Protein AF-A0A1W1E3R6-F1 (afdb_monomer_lite)

Structure (mmCIF, N/CA/C/O backbone):
data_AF-A0A1W1E3R6-F1
#
_entry.id   AF-A0A1W1E3R6-F1
#
loop_
_atom_site.group_PDB
_atom_site.id
_atom_site.type_symbol
_atom_site.label_atom_id
_atom_site.label_alt_id
_atom_site.label_comp_id
_atom_site.labe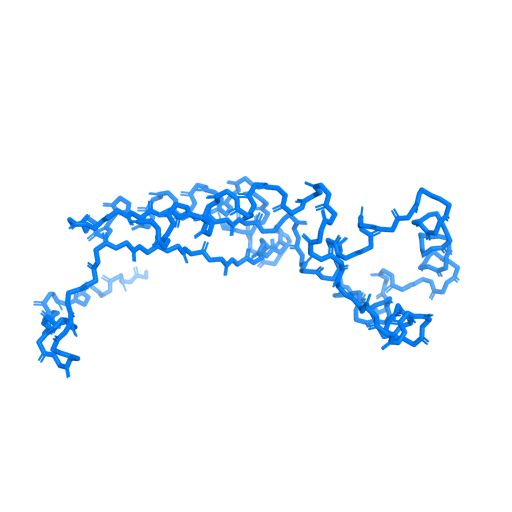l_asym_id
_atom_site.label_entity_id
_atom_site.label_seq_id
_atom_site.pdbx_PDB_ins_code
_atom_site.Cartn_x
_atom_site.Cartn_y
_atom_site.Cartn_z
_atom_site.occupancy
_atom_site.B_iso_or_equiv
_atom_site.auth_seq_id
_atom_site.auth_comp_id
_atom_site.auth_asym_id
_atom_site.auth_atom_id
_atom_site.pdbx_PDB_model_num
ATOM 1 N N . MET A 1 1 ? -17.854 -27.398 -5.914 1.00 36.56 1 MET A N 1
ATOM 2 C CA . MET A 1 1 ? -16.961 -27.100 -4.778 1.00 36.56 1 MET A CA 1
ATOM 3 C C . MET A 1 1 ? -17.864 -26.750 -3.608 1.00 36.56 1 MET A C 1
ATOM 5 O O . MET A 1 1 ? -18.613 -25.791 -3.723 1.00 36.56 1 MET A O 1
ATOM 9 N N . LYS A 1 2 ? -17.948 -27.611 -2.589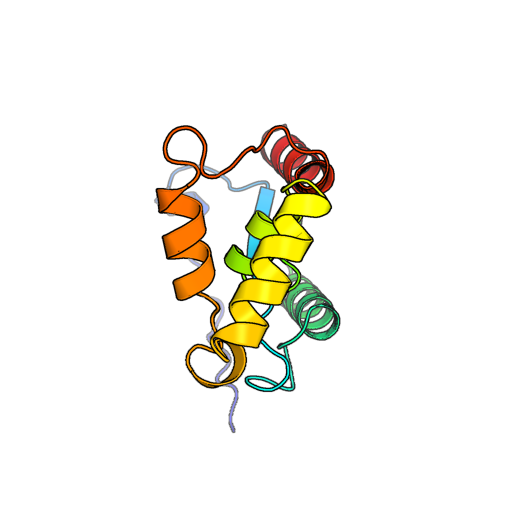 1.00 23.81 2 LYS A N 1
ATOM 10 C CA . LYS A 1 2 ? -18.767 -27.349 -1.400 1.00 23.81 2 LYS A CA 1
ATOM 11 C C . LYS A 1 2 ? -17.9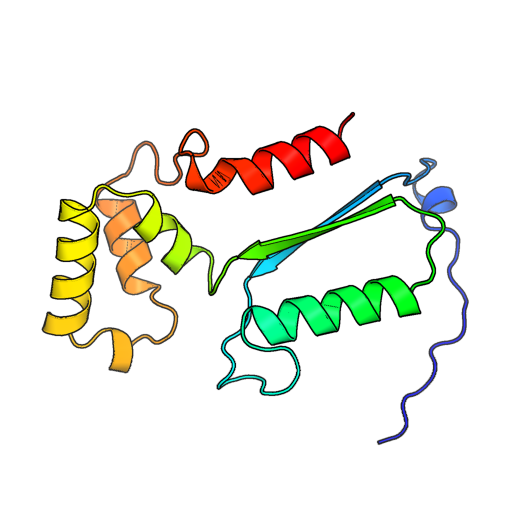67 -26.402 -0.514 1.00 23.81 2 LYS A C 1
ATOM 13 O O . LYS A 1 2 ? -16.871 -26.759 -0.103 1.00 23.81 2 LYS A O 1
ATOM 18 N N . ILE A 1 3 ? -18.490 -25.203 -0.289 1.00 32.00 3 ILE A N 1
ATOM 19 C CA . ILE A 1 3 ? -17.992 -24.326 0.765 1.00 32.00 3 ILE A CA 1
ATOM 20 C C . ILE A 1 3 ? -18.488 -24.968 2.058 1.00 32.00 3 ILE A C 1
ATOM 22 O O . ILE A 1 3 ? -19.679 -24.920 2.362 1.00 32.00 3 ILE A O 1
ATOM 26 N N . GLU A 1 4 ? -17.604 -25.685 2.746 1.00 29.55 4 GLU A N 1
ATOM 27 C CA . GLU A 1 4 ? -17.872 -26.133 4.106 1.00 29.55 4 GLU A CA 1
ATOM 28 C C . GLU A 1 4 ? -17.916 -24.883 4.981 1.00 29.55 4 GLU A C 1
ATOM 30 O O . GLU A 1 4 ? -16.906 -24.225 5.225 1.00 29.55 4 GLU A O 1
ATOM 35 N N . THR A 1 5 ? -19.125 -24.510 5.393 1.00 38.25 5 THR A N 1
ATOM 36 C CA . THR A 1 5 ? -19.356 -23.512 6.429 1.00 38.25 5 THR A CA 1
ATOM 37 C C . THR A 1 5 ? -18.720 -24.027 7.712 1.00 38.25 5 THR A C 1
ATOM 39 O O . THR A 1 5 ? -19.311 -24.855 8.409 1.00 38.25 5 THR A O 1
ATOM 42 N N . TYR A 1 6 ? -17.506 -23.563 8.010 1.00 39.84 6 TYR A N 1
ATOM 43 C CA . TYR A 1 6 ? -16.927 -23.704 9.337 1.00 39.84 6 TYR A CA 1
ATOM 44 C C . TYR A 1 6 ? -17.893 -23.052 10.323 1.00 39.84 6 TYR A C 1
ATOM 46 O O . TYR A 1 6 ? -18.145 -21.848 10.280 1.00 39.84 6 TYR A O 1
ATOM 54 N N . GLY A 1 7 ? -18.511 -23.891 11.153 1.00 36.62 7 GLY A N 1
ATOM 55 C CA . GLY A 1 7 ? -19.448 -23.457 12.173 1.00 36.62 7 GLY A CA 1
ATOM 56 C C . GLY A 1 7 ? -18.814 -22.396 13.066 1.00 36.62 7 GLY A C 1
ATOM 57 O O . GLY A 1 7 ? -17.650 -22.506 13.450 1.00 36.62 7 GLY A O 1
ATOM 58 N N . ARG A 1 8 ? -19.611 -21.378 13.407 1.00 45.41 8 ARG A N 1
ATOM 59 C CA . ARG A 1 8 ? -19.345 -20.428 14.492 1.00 45.41 8 ARG A CA 1
ATOM 60 C C . ARG A 1 8 ? -19.066 -21.199 15.790 1.00 45.41 8 ARG A C 1
ATOM 62 O O . ARG A 1 8 ? -19.970 -21.478 16.568 1.00 45.41 8 ARG A O 1
ATOM 69 N N . GLN A 1 9 ? -17.804 -21.512 16.031 1.00 39.81 9 GLN A N 1
ATOM 70 C CA . GLN A 1 9 ? -17.230 -21.678 17.361 1.00 39.81 9 GLN A CA 1
ATOM 71 C C . GLN A 1 9 ? -16.034 -20.735 17.452 1.00 39.81 9 GLN A C 1
ATOM 73 O O . GLN A 1 9 ? -14.890 -21.140 17.626 1.00 39.81 9 GLN A O 1
ATOM 78 N N . GLY A 1 10 ? -16.308 -19.441 17.280 1.00 42.56 10 GLY A N 1
ATOM 79 C CA . GLY A 1 10 ? -15.394 -18.417 17.750 1.00 42.56 10 GLY A CA 1
ATOM 80 C C . GLY A 1 10 ? -15.455 -18.428 19.268 1.00 42.56 10 GLY A C 1
ATOM 81 O O . GLY A 1 10 ? -16.297 -17.751 19.853 1.00 42.56 10 GLY A O 1
ATOM 82 N N . ASN A 1 11 ? -14.590 -19.213 19.911 1.00 42.47 11 ASN A N 1
ATOM 83 C CA . ASN A 1 11 ? -14.166 -18.852 21.256 1.00 42.47 11 ASN A CA 1
ATOM 84 C C . ASN A 1 11 ? -13.674 -17.407 21.158 1.00 42.47 11 ASN A C 1
ATOM 86 O O . ASN A 1 11 ? -12.868 -17.082 20.286 1.00 42.47 11 ASN A O 1
ATOM 90 N N . ASN A 1 12 ? -14.260 -16.529 21.969 1.00 51.59 12 ASN A N 1
ATOM 91 C CA . ASN A 1 12 ? -13.950 -15.108 21.984 1.00 51.59 12 ASN A CA 1
ATOM 92 C C . ASN A 1 12 ? -12.426 -14.943 22.097 1.00 51.59 12 ASN A C 1
ATOM 94 O O . ASN A 1 12 ? -11.868 -15.168 23.166 1.00 51.59 12 ASN A O 1
ATOM 98 N N . LEU A 1 13 ? -11.750 -14.534 21.019 1.00 52.12 13 LEU A N 1
ATOM 99 C CA . LEU A 1 13 ? -10.313 -14.208 21.015 1.00 52.12 13 LEU A CA 1
ATOM 100 C C . LEU A 1 13 ? -9.949 -13.227 22.147 1.00 52.12 13 LEU A C 1
ATOM 102 O O . LEU A 1 13 ? -8.845 -13.245 22.686 1.00 52.12 13 LEU A O 1
ATOM 106 N N . SER A 1 14 ? -10.917 -12.408 22.559 1.00 50.53 14 SER A N 1
ATOM 107 C CA . SER A 1 14 ? -10.835 -11.502 23.701 1.00 50.53 14 SER A CA 1
ATOM 108 C C . SER A 1 14 ? -10.728 -12.201 25.065 1.00 50.53 14 SER A C 1
ATOM 110 O O . SER A 1 14 ? -10.085 -11.666 25.971 1.00 50.53 14 SER A O 1
ATOM 112 N N . GLN A 1 15 ? -11.308 -13.395 25.227 1.00 49.41 15 GLN A N 1
ATOM 113 C CA . GLN A 1 15 ? -11.257 -14.182 26.465 1.00 49.41 15 GLN A CA 1
ATOM 114 C C . GLN A 1 15 ? -9.905 -14.876 26.669 1.00 49.41 15 GLN A C 1
ATOM 116 O O . GLN A 1 15 ? -9.476 -15.014 27.811 1.00 49.41 15 GLN A O 1
ATOM 121 N N . GLU A 1 16 ? -9.205 -15.258 25.598 1.00 53.09 16 GLU A N 1
ATOM 122 C CA . GLU A 1 16 ? -7.889 -15.912 25.699 1.00 53.09 16 GLU A CA 1
ATOM 123 C C . GLU A 1 16 ? -6.745 -14.920 25.968 1.00 53.09 16 GLU A C 1
ATOM 125 O O . GLU A 1 16 ? -5.756 -15.271 26.610 1.00 53.09 16 GLU A O 1
ATOM 130 N N . VAL A 1 17 ? -6.882 -13.664 25.530 1.00 58.06 17 VAL A N 1
ATOM 131 C CA . VAL A 1 17 ? -5.844 -12.622 25.680 1.00 58.06 17 VAL A CA 1
ATOM 132 C C . VAL A 1 17 ? -6.145 -11.664 26.846 1.00 58.06 17 VAL A C 1
ATOM 134 O O . VAL A 1 17 ? -5.306 -10.840 27.216 1.00 58.06 17 VAL A O 1
ATOM 137 N N . GLY A 1 18 ? -7.340 -11.751 27.446 1.00 56.38 18 GLY A N 1
ATOM 138 C CA . GLY A 1 18 ? -7.791 -10.833 28.500 1.00 56.38 18 GLY A CA 1
ATOM 139 C C . GLY A 1 18 ? -7.889 -9.373 28.036 1.00 56.38 18 GLY A C 1
ATOM 140 O O . GLY A 1 18 ? -7.839 -8.458 28.856 1.00 56.38 18 GLY 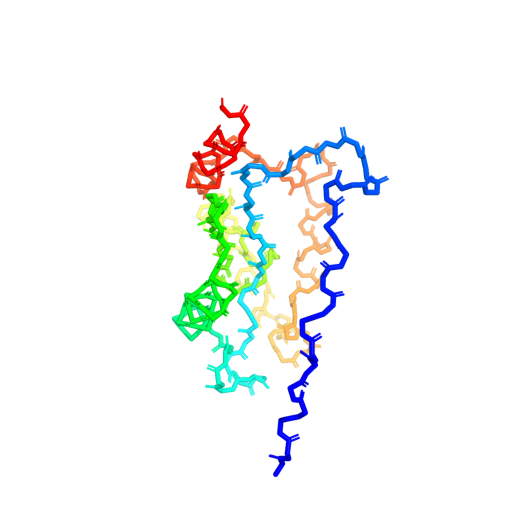A O 1
ATOM 141 N N . LYS A 1 19 ? -7.978 -9.143 26.720 1.00 65.56 19 LYS A N 1
ATOM 142 C CA . LYS A 1 19 ? -8.017 -7.823 26.080 1.00 65.56 19 LYS A CA 1
ATOM 143 C C . LYS A 1 19 ? -9.093 -7.818 25.002 1.00 65.56 19 LYS A C 1
ATOM 145 O O . LYS A 1 19 ? -9.138 -8.732 24.183 1.00 65.56 19 LYS A O 1
ATOM 150 N N . SER A 1 20 ? -9.941 -6.793 24.982 1.00 77.12 20 SER A N 1
ATOM 151 C CA . SER A 1 20 ? -10.884 -6.595 23.881 1.00 77.12 20 SER A CA 1
ATOM 152 C C . SER A 1 20 ? -10.158 -5.996 22.674 1.00 77.12 20 SER A C 1
ATOM 154 O O . SER A 1 20 ? -9.323 -5.100 22.816 1.00 77.12 20 SER A O 1
ATOM 156 N N . VAL A 1 21 ? -10.460 -6.509 21.483 1.00 85.56 21 VAL A N 1
ATOM 157 C CA . VAL A 1 21 ? -9.997 -5.934 20.216 1.00 85.56 21 VAL A CA 1
ATOM 158 C C . VAL A 1 21 ? -11.096 -5.007 19.721 1.00 85.56 21 VAL A C 1
ATOM 160 O O . VAL A 1 21 ? -12.182 -5.475 19.404 1.00 85.56 21 VAL A O 1
ATOM 163 N N . ASN A 1 22 ? -10.819 -3.704 19.686 1.00 89.88 22 ASN A N 1
ATOM 164 C CA . ASN A 1 22 ? -11.816 -2.688 19.326 1.00 89.88 22 ASN A CA 1
ATOM 165 C C . ASN A 1 22 ? -11.616 -2.140 17.903 1.00 89.88 22 ASN A C 1
ATOM 167 O O . ASN A 1 22 ? -12.539 -1.560 17.338 1.00 89.88 22 ASN A O 1
ATOM 171 N N . LYS A 1 23 ? -10.414 -2.317 17.336 1.00 93.25 23 LYS A N 1
ATOM 172 C CA . LYS A 1 23 ? -10.036 -1.861 15.995 1.00 93.25 23 LYS A CA 1
ATOM 173 C C . LYS A 1 23 ? -9.133 -2.880 15.305 1.00 93.25 23 LYS A C 1
ATOM 175 O O . LYS A 1 23 ? -8.276 -3.480 15.960 1.00 93.25 23 LYS A O 1
ATOM 180 N N . VAL A 1 24 ? -9.287 -3.040 13.994 1.00 93.25 24 VAL A N 1
ATOM 181 C CA . VAL A 1 24 ? -8.432 -3.879 13.140 1.00 93.25 24 VAL A CA 1
ATOM 182 C C . VAL A 1 24 ? -8.067 -3.105 11.878 1.00 93.25 24 VAL A C 1
ATOM 184 O O . VAL A 1 24 ? -8.930 -2.522 11.233 1.00 93.25 24 VAL A O 1
ATOM 187 N N . LEU A 1 25 ? -6.790 -3.134 11.496 1.00 96.06 25 LEU A N 1
ATOM 188 C CA . LEU A 1 25 ? -6.315 -2.627 10.209 1.00 96.06 25 LEU A CA 1
ATOM 189 C C . LEU A 1 25 ? -5.652 -3.766 9.435 1.00 96.06 25 LEU A C 1
ATOM 191 O O . LEU A 1 25 ? -4.588 -4.248 9.829 1.00 96.06 25 LEU A O 1
ATOM 195 N N . PHE A 1 26 ? -6.250 -4.172 8.319 1.00 94.38 26 PHE A N 1
ATOM 196 C CA . PHE A 1 26 ? -5.620 -5.109 7.392 1.00 94.38 26 PHE A CA 1
ATOM 197 C C . PHE A 1 26 ? -4.626 -4.375 6.490 1.00 94.38 26 PHE A C 1
ATOM 199 O O . PHE A 1 26 ? -4.979 -3.393 5.841 1.00 94.38 26 PHE A O 1
ATOM 206 N N . VAL A 1 27 ? -3.384 -4.855 6.418 1.00 93.00 27 VAL A N 1
ATOM 207 C CA . VAL A 1 27 ? -2.351 -4.292 5.536 1.00 93.00 27 VAL A CA 1
ATOM 208 C C . VAL A 1 27 ? -1.757 -5.410 4.697 1.00 93.00 27 VAL A C 1
ATOM 210 O O . VAL A 1 27 ? -1.180 -6.347 5.245 1.00 93.00 27 VAL A O 1
ATOM 213 N N . PHE A 1 28 ? -1.903 -5.315 3.379 1.00 90.19 28 PHE A N 1
ATOM 214 C CA . PHE A 1 28 ? -1.426 -6.334 2.444 1.00 90.19 28 PHE A CA 1
ATOM 215 C C . PHE A 1 28 ? -1.119 -5.730 1.069 1.00 90.19 28 PHE A C 1
ATOM 217 O O . PHE A 1 28 ? -1.516 -4.604 0.763 1.00 90.19 28 PHE A O 1
ATOM 224 N N . ASP A 1 29 ? -0.359 -6.444 0.249 1.00 87.75 29 ASP A N 1
ATOM 225 C CA . ASP A 1 29 ? -0.140 -6.118 -1.155 1.00 87.75 29 ASP A CA 1
ATOM 226 C C . ASP A 1 29 ? -1.215 -6.727 -2.055 1.00 87.75 29 ASP A C 1
ATOM 228 O O . ASP A 1 29 ? -1.742 -7.804 -1.788 1.00 87.75 29 ASP A O 1
ATOM 232 N N . ALA A 1 30 ? -1.562 -6.023 -3.134 1.00 85.25 30 ALA A N 1
ATOM 233 C CA . ALA A 1 30 ? -2.414 -6.600 -4.162 1.00 85.25 30 ALA A CA 1
ATOM 234 C C . ALA A 1 30 ? -1.613 -7.642 -4.952 1.00 85.25 30 ALA A C 1
ATOM 236 O O . ALA A 1 30 ? -0.627 -7.296 -5.614 1.00 85.25 30 ALA A O 1
ATOM 237 N N . ASP A 1 31 ? -2.077 -8.893 -4.933 1.00 75.75 31 ASP A N 1
ATOM 238 C CA . ASP A 1 31 ? -1.589 -9.931 -5.840 1.00 75.75 31 ASP A CA 1
ATOM 239 C C . ASP A 1 31 ? -1.731 -9.480 -7.299 1.00 75.75 31 ASP A C 1
ATOM 241 O O . ASP A 1 31 ? -2.529 -8.602 -7.637 1.00 75.75 31 ASP A O 1
ATOM 245 N N . PHE A 1 32 ? -0.969 -10.073 -8.216 1.00 70.00 32 PHE A N 1
ATOM 246 C CA . PHE A 1 32 ? -1.118 -9.734 -9.627 1.00 70.00 32 PHE A CA 1
ATOM 247 C C . PHE A 1 32 ? -2.412 -10.334 -10.186 1.00 70.00 32 PHE A C 1
ATOM 249 O O . PHE A 1 32 ? -2.686 -11.517 -10.017 1.00 70.00 32 PHE A O 1
ATOM 256 N N . PHE A 1 33 ? -3.166 -9.550 -10.963 1.00 70.25 33 PHE A N 1
ATOM 257 C CA . PHE A 1 33 ? -4.378 -10.017 -11.660 1.00 70.25 33 PHE A CA 1
ATOM 258 C C . PHE A 1 33 ? -4.153 -11.282 -12.511 1.00 70.25 33 PHE A C 1
ATOM 260 O O . PHE A 1 33 ? -5.055 -12.089 -12.721 1.00 70.25 33 PHE A O 1
ATOM 267 N N . ILE A 1 34 ? -2.942 -11.443 -13.051 1.00 68.94 34 ILE A N 1
ATOM 268 C CA . ILE A 1 34 ? -2.572 -12.611 -13.860 1.00 68.94 34 ILE A CA 1
ATOM 269 C C . ILE A 1 34 ? -2.539 -13.887 -13.007 1.00 68.94 34 ILE A C 1
ATOM 271 O O . ILE A 1 34 ? -2.819 -14.963 -13.536 1.00 68.94 34 ILE A O 1
ATOM 275 N N . ASP A 1 35 ? -2.216 -13.755 -11.721 1.00 71.31 35 ASP A N 1
ATOM 276 C CA . ASP A 1 35 ? -2.059 -14.867 -10.790 1.00 71.31 35 ASP A CA 1
ATOM 277 C C . ASP A 1 35 ? -3.406 -15.238 -10.140 1.00 71.31 35 ASP A C 1
ATOM 279 O O . ASP A 1 35 ? -3.717 -16.423 -10.030 1.00 71.31 35 ASP A O 1
ATOM 283 N N . ASP A 1 36 ? -4.256 -14.250 -9.827 1.00 73.75 36 ASP A N 1
ATOM 284 C CA . ASP A 1 36 ? -5.661 -14.455 -9.452 1.00 73.75 36 ASP A CA 1
ATOM 285 C C . ASP A 1 36 ? -6.579 -13.425 -10.126 1.00 73.75 36 ASP A C 1
ATOM 287 O O . ASP A 1 36 ? -6.535 -12.228 -9.850 1.00 73.75 36 ASP A O 1
ATOM 291 N N . LYS A 1 37 ? -7.477 -13.907 -10.987 1.00 79.81 37 LYS A N 1
ATOM 292 C CA . LYS A 1 37 ? -8.447 -13.051 -11.685 1.00 79.81 37 LYS A CA 1
ATOM 293 C C . LYS A 1 37 ? -9.590 -12.579 -10.788 1.00 79.81 37 LYS A C 1
ATOM 295 O O . LYS A 1 37 ? -10.326 -11.683 -11.194 1.00 79.81 37 LYS A O 1
ATOM 300 N N . THR A 1 38 ? -9.767 -13.209 -9.629 1.00 81.31 38 THR A N 1
ATOM 301 C CA . THR A 1 38 ? -10.893 -12.984 -8.719 1.00 81.31 38 THR A CA 1
ATOM 302 C C . THR A 1 38 ? -10.584 -11.867 -7.735 1.00 81.31 38 THR A C 1
ATOM 304 O O . THR A 1 38 ? -11.354 -10.917 -7.659 1.00 81.31 38 THR A O 1
ATOM 307 N N . CYS A 1 39 ? -9.457 -11.954 -7.023 1.00 84.38 39 CYS A N 1
ATOM 308 C CA . CYS A 1 39 ? -9.047 -10.972 -6.018 1.00 84.38 39 CYS A CA 1
ATOM 309 C C . CYS A 1 39 ? -7.685 -10.320 -6.305 1.00 84.38 39 CYS A C 1
ATOM 311 O O . CYS A 1 39 ? -7.294 -9.402 -5.584 1.00 84.38 39 CYS A O 1
ATOM 313 N N . GLY A 1 40 ? -6.974 -10.733 -7.358 1.00 82.19 40 GLY A N 1
ATOM 314 C CA . GLY A 1 40 ? -5.712 -10.119 -7.769 1.00 82.19 40 GLY A CA 1
ATOM 315 C C . GLY A 1 40 ? -5.916 -8.826 -8.562 1.00 82.19 40 GLY A C 1
ATOM 316 O O . GLY A 1 40 ? -6.836 -8.693 -9.370 1.00 82.19 40 GLY A O 1
ATOM 317 N N . GLY A 1 41 ? -5.009 -7.876 -8.367 1.00 85.69 41 GLY A N 1
ATOM 318 C CA . GLY A 1 41 ? -5.071 -6.506 -8.859 1.00 85.69 41 GLY A CA 1
ATOM 319 C C . GLY A 1 41 ? -5.788 -5.587 -7.872 1.00 85.69 41 GLY A C 1
ATOM 320 O O . GLY A 1 41 ? -6.718 -6.001 -7.191 1.00 85.69 41 GLY A O 1
ATOM 321 N N . LEU A 1 42 ? -5.373 -4.317 -7.821 1.00 88.19 42 LEU A N 1
ATOM 322 C CA . LEU A 1 42 ? -5.813 -3.360 -6.800 1.00 88.19 42 LEU A CA 1
ATOM 323 C C . LEU A 1 42 ? -7.340 -3.278 -6.643 1.00 88.19 42 LEU A C 1
ATOM 325 O O . LEU A 1 42 ? -7.841 -3.332 -5.524 1.00 88.19 42 LEU A O 1
ATOM 329 N N . GLU A 1 43 ? -8.080 -3.147 -7.745 1.00 90.38 43 GLU A N 1
ATOM 330 C CA . GLU A 1 43 ? -9.540 -2.990 -7.689 1.00 90.38 43 GLU A CA 1
ATOM 331 C C . GLU A 1 43 ? -10.245 -4.272 -7.225 1.00 90.38 43 GLU A C 1
ATOM 333 O O . GLU A 1 43 ? -11.088 -4.220 -6.332 1.00 90.38 43 GLU A O 1
ATOM 338 N N . ASN A 1 44 ? -9.828 -5.435 -7.726 1.00 90.44 44 ASN A N 1
ATOM 339 C CA . ASN A 1 44 ? -10.361 -6.722 -7.276 1.00 90.44 44 ASN A CA 1
ATOM 340 C C . ASN A 1 44 ? -10.046 -6.981 -5.797 1.00 90.44 44 ASN A C 1
ATOM 342 O O . ASN A 1 44 ? -10.904 -7.445 -5.049 1.00 90.44 44 ASN A O 1
ATOM 346 N N . SER A 1 45 ? -8.835 -6.637 -5.348 1.00 91.69 45 SER A N 1
ATOM 347 C CA . SER A 1 45 ? -8.442 -6.766 -3.945 1.00 91.69 45 SER A CA 1
ATOM 348 C C . SER A 1 45 ? -9.310 -5.892 -3.035 1.00 91.69 45 SER A C 1
ATOM 350 O O . SER A 1 45 ? -9.722 -6.359 -1.973 1.00 91.69 45 SER A O 1
ATOM 352 N N . LYS A 1 46 ? -9.649 -4.661 -3.457 1.00 93.00 46 LYS A N 1
ATOM 353 C CA . LYS A 1 46 ? -10.581 -3.777 -2.728 1.00 93.00 46 LYS A CA 1
ATOM 354 C C . LYS A 1 46 ? -11.976 -4.387 -2.619 1.00 93.00 46 LYS A C 1
ATOM 356 O O . LYS A 1 46 ? -12.566 -4.366 -1.541 1.00 93.00 46 LYS A O 1
ATOM 361 N N . GLU A 1 47 ? -12.504 -4.940 -3.710 1.00 93.50 47 GLU A N 1
ATOM 362 C CA . GLU A 1 47 ? -13.816 -5.591 -3.685 1.00 93.50 47 GLU A CA 1
ATOM 363 C C . GLU A 1 47 ? -13.826 -6.818 -2.769 1.00 93.50 47 GLU A C 1
ATOM 365 O O . GLU A 1 47 ? -14.752 -6.986 -1.974 1.00 93.50 47 GLU A O 1
ATOM 370 N N . CYS A 1 48 ? -12.796 -7.662 -2.847 1.00 93.25 48 CYS A N 1
ATOM 371 C CA . CYS A 1 48 ? -12.712 -8.873 -2.038 1.00 93.25 48 CYS A CA 1
ATOM 372 C C . CYS A 1 48 ? -12.579 -8.569 -0.544 1.00 93.25 48 CYS A C 1
ATOM 374 O O . CYS A 1 48 ? -13.286 -9.190 0.248 1.00 93.25 48 CYS A O 1
ATOM 376 N N . ILE A 1 49 ? -11.739 -7.606 -0.141 1.00 93.69 49 ILE A N 1
ATOM 377 C CA . ILE A 1 49 ? -11.631 -7.245 1.280 1.00 93.69 49 ILE A CA 1
ATOM 378 C C . ILE A 1 49 ? -12.916 -6.589 1.791 1.00 93.69 49 ILE A C 1
ATOM 380 O O . ILE A 1 49 ? -13.344 -6.894 2.897 1.00 93.69 49 ILE A O 1
ATOM 384 N N . ALA A 1 50 ? -13.588 -5.761 0.983 1.00 92.81 50 ALA A N 1
ATOM 385 C CA . ALA A 1 50 ? -14.865 -5.164 1.371 1.00 92.81 50 ALA A CA 1
ATOM 386 C C . ALA A 1 50 ? -15.956 -6.228 1.586 1.00 92.81 50 ALA A C 1
ATOM 388 O O . ALA A 1 50 ? -16.697 -6.165 2.571 1.00 92.81 50 ALA A O 1
ATOM 389 N N . ARG A 1 51 ? -16.026 -7.237 0.703 1.00 93.56 51 ARG A N 1
ATOM 390 C CA . ARG A 1 51 ? -16.917 -8.396 0.879 1.00 93.56 51 ARG A CA 1
ATOM 391 C C . ARG A 1 51 ? -16.544 -9.201 2.118 1.00 93.56 51 ARG A C 1
ATOM 393 O O . ARG A 1 51 ? -17.420 -9.455 2.928 1.00 93.56 51 ARG A O 1
ATOM 400 N N . LEU A 1 52 ? -15.260 -9.509 2.318 1.00 91.81 52 LEU A N 1
ATOM 401 C CA . LEU A 1 52 ? -14.796 -10.237 3.501 1.00 91.81 52 LEU A CA 1
ATOM 402 C C . LEU A 1 52 ? -15.175 -9.512 4.799 1.00 91.81 52 LEU A C 1
ATOM 404 O O . LEU A 1 52 ? -15.684 -10.145 5.712 1.00 91.81 52 LEU A O 1
ATOM 408 N N . ILE A 1 53 ? -14.968 -8.195 4.879 1.00 92.12 53 ILE A N 1
ATOM 409 C CA . ILE A 1 53 ? -15.344 -7.394 6.055 1.00 92.12 53 ILE A CA 1
ATOM 410 C C . ILE A 1 53 ? -16.856 -7.464 6.299 1.00 92.12 53 ILE A C 1
ATOM 412 O O . ILE A 1 53 ? -17.284 -7.639 7.437 1.00 92.12 53 ILE A O 1
ATOM 416 N N . THR A 1 54 ? -17.655 -7.379 5.232 1.00 92.44 54 THR A N 1
ATOM 417 C CA . THR A 1 54 ? -19.118 -7.503 5.316 1.00 92.44 54 THR A CA 1
ATOM 418 C C . THR A 1 54 ? -19.536 -8.896 5.795 1.00 92.44 54 THR A C 1
ATOM 420 O O . THR A 1 54 ? -20.389 -9.009 6.667 1.00 92.44 54 THR A O 1
ATOM 423 N N . ASP A 1 55 ? -18.915 -9.951 5.265 1.00 91.06 55 ASP A N 1
ATOM 424 C CA . ASP A 1 55 ? -19.228 -11.344 5.600 1.00 91.06 55 ASP A CA 1
ATOM 425 C C . ASP A 1 55 ? -18.783 -11.724 7.022 1.00 91.06 55 ASP A C 1
ATOM 427 O O . ASP A 1 55 ? -19.392 -12.587 7.658 1.00 91.06 55 ASP A O 1
ATOM 431 N N . LEU A 1 56 ? -17.714 -11.096 7.527 1.00 88.25 56 LEU A N 1
ATOM 432 C CA . LEU A 1 56 ? -17.247 -11.275 8.901 1.00 88.25 56 LEU A CA 1
ATOM 433 C C . LEU A 1 56 ? -18.234 -10.700 9.922 1.00 88.25 56 LEU A C 1
ATOM 435 O O . LEU A 1 56 ? -18.340 -11.265 11.013 1.00 88.25 56 LEU A O 1
ATOM 439 N N . ASP A 1 57 ? -18.946 -9.622 9.563 1.00 88.12 57 ASP A N 1
ATOM 440 C CA . ASP A 1 57 ? -19.991 -8.990 10.383 1.00 88.12 57 ASP A CA 1
ATOM 441 C C . ASP A 1 57 ? -19.517 -8.742 11.829 1.00 88.12 57 ASP A C 1
ATOM 443 O O . ASP A 1 57 ? -20.160 -9.107 12.816 1.00 88.12 57 ASP A O 1
ATOM 447 N N . TRP A 1 58 ? -18.299 -8.210 11.960 1.00 87.19 58 TRP A N 1
ATOM 448 C CA . TRP A 1 58 ? -17.701 -7.911 13.257 1.00 87.19 58 TRP A CA 1
ATOM 449 C C . TRP A 1 58 ? -18.211 -6.578 13.796 1.00 87.19 58 TRP A C 1
ATOM 451 O O . TRP A 1 58 ? -18.154 -5.561 13.112 1.00 87.19 58 TRP A O 1
ATOM 461 N N . ASP A 1 59 ? -18.591 -6.566 15.074 1.00 88.00 59 ASP A N 1
ATOM 462 C CA . ASP A 1 59 ? -18.827 -5.342 15.853 1.00 88.00 59 ASP A CA 1
ATOM 463 C C . ASP A 1 59 ? -17.488 -4.744 16.331 1.00 88.00 59 ASP A C 1
ATOM 465 O O . ASP A 1 59 ? -17.213 -4.584 17.520 1.00 88.00 59 ASP A O 1
ATOM 469 N N . ILE A 1 60 ? -16.579 -4.544 15.377 1.00 90.25 60 ILE A N 1
ATOM 470 C CA . ILE A 1 60 ? -15.224 -4.019 15.550 1.00 90.25 60 ILE A CA 1
ATOM 471 C C . ILE A 1 60 ? -15.015 -3.009 14.423 1.00 90.25 60 ILE A C 1
ATOM 473 O O . ILE A 1 60 ? -15.441 -3.241 13.294 1.00 90.25 60 ILE A O 1
ATOM 477 N N . ASP A 1 61 ? -14.345 -1.895 14.699 1.00 92.06 61 ASP A N 1
ATOM 478 C CA . ASP A 1 61 ? -13.979 -0.937 13.655 1.00 92.06 61 ASP A CA 1
ATOM 479 C C . ASP A 1 61 ? -12.864 -1.532 12.775 1.00 92.06 61 ASP A C 1
ATOM 481 O O . ASP A 1 61 ? -11.729 -1.727 13.225 1.00 92.06 61 ASP A O 1
ATOM 485 N N . VAL A 1 62 ? -13.209 -1.894 11.538 1.00 94.00 62 VAL A N 1
ATOM 486 C CA . VAL A 1 62 ? -12.302 -2.545 10.588 1.00 94.00 62 VAL A CA 1
ATOM 487 C C . VAL A 1 62 ? -11.959 -1.598 9.447 1.00 94.00 62 VAL A C 1
ATOM 489 O O . VAL A 1 62 ? -12.831 -1.133 8.717 1.00 94.00 62 VAL A O 1
ATOM 492 N N . ASP A 1 63 ? -10.663 -1.402 9.228 1.00 95.50 63 ASP A N 1
ATOM 493 C CA . ASP A 1 63 ? -10.120 -0.672 8.089 1.00 95.50 63 ASP A CA 1
ATOM 494 C C . ASP A 1 63 ? -9.097 -1.532 7.326 1.00 95.50 63 ASP A C 1
ATOM 496 O O . ASP A 1 63 ? -8.645 -2.586 7.787 1.00 95.50 63 ASP A O 1
ATOM 500 N N . TYR A 1 64 ? -8.709 -1.093 6.132 1.00 95.31 64 TYR A N 1
ATOM 501 C CA . TYR A 1 64 ? -7.689 -1.748 5.326 1.00 95.31 64 TYR A CA 1
ATOM 502 C C . TYR A 1 64 ? -6.820 -0.761 4.536 1.00 95.31 64 TYR A C 1
ATOM 504 O O . TYR A 1 64 ? -7.221 0.358 4.197 1.00 95.31 64 TYR A O 1
ATOM 512 N N . TYR A 1 65 ? -5.609 -1.203 4.202 1.00 94.31 65 TYR A N 1
ATOM 513 C CA . TYR A 1 65 ? -4.697 -0.553 3.270 1.00 94.31 65 TYR A CA 1
ATOM 514 C C . TYR A 1 65 ? -4.097 -1.593 2.326 1.00 94.31 65 TYR A C 1
ATOM 516 O O . TYR A 1 65 ? -3.556 -2.605 2.770 1.00 94.31 65 TYR A O 1
ATOM 524 N N . ILE A 1 66 ? -4.173 -1.315 1.025 1.00 92.38 66 ILE A N 1
ATOM 525 C CA . ILE A 1 66 ? -3.667 -2.203 -0.021 1.00 92.38 66 ILE A CA 1
ATOM 526 C C . ILE A 1 66 ? -2.533 -1.491 -0.746 1.00 92.38 66 ILE A C 1
ATOM 528 O O . ILE A 1 66 ? -2.730 -0.390 -1.271 1.00 92.38 66 ILE A O 1
ATOM 532 N N . PHE A 1 67 ? -1.359 -2.116 -0.805 1.00 88.19 67 PHE A N 1
ATOM 533 C CA . PHE A 1 67 ? -0.306 -1.659 -1.705 1.00 88.19 67 PHE A CA 1
ATOM 534 C C . PHE A 1 67 ? -0.690 -2.002 -3.151 1.00 88.19 67 PHE A C 1
ATOM 536 O O . PHE A 1 67 ? -1.049 -3.134 -3.471 1.00 88.19 67 PHE A O 1
ATOM 543 N N . ASP A 1 68 ? -0.638 -1.007 -4.037 1.00 82.50 68 ASP A N 1
ATOM 544 C CA . ASP A 1 68 ? -0.803 -1.214 -5.477 1.00 82.50 68 ASP A CA 1
ATOM 545 C C . ASP A 1 68 ? 0.423 -1.960 -6.025 1.00 82.50 68 ASP A C 1
ATOM 547 O O . ASP A 1 68 ? 1.455 -1.331 -6.301 1.00 82.50 68 ASP A O 1
ATOM 551 N N . LYS A 1 69 ? 0.262 -3.285 -6.177 1.00 79.88 69 LYS A N 1
ATOM 552 C CA . LYS A 1 69 ? 1.306 -4.308 -6.380 1.00 79.88 69 LYS A CA 1
ATOM 553 C C . LYS A 1 69 ? 2.092 -4.594 -5.097 1.00 79.88 69 LYS A C 1
ATOM 555 O O . LYS A 1 69 ? 1.672 -4.237 -4.001 1.00 79.88 69 LYS A O 1
ATOM 560 N N . ASN A 1 70 ? 3.238 -5.255 -5.236 1.00 79.00 70 ASN A N 1
ATOM 561 C CA . ASN A 1 70 ? 4.072 -5.619 -4.102 1.00 79.00 70 ASN A CA 1
ATOM 562 C C . ASN A 1 70 ? 4.728 -4.396 -3.435 1.00 79.00 70 ASN A C 1
ATOM 564 O O . ASN A 1 70 ? 4.885 -3.320 -4.022 1.00 79.00 70 ASN A O 1
ATOM 568 N N . LEU A 1 71 ? 5.157 -4.583 -2.186 1.00 78.69 71 LEU A N 1
ATOM 569 C CA . LEU A 1 71 ? 5.866 -3.553 -1.422 1.00 78.69 71 LEU A CA 1
ATOM 570 C C . LEU A 1 71 ? 7.128 -3.059 -2.151 1.00 78.69 71 LEU A C 1
ATOM 572 O O . LEU A 1 71 ? 7.467 -1.882 -2.076 1.00 78.69 71 LEU A O 1
ATOM 576 N N . ASP A 1 72 ? 7.793 -3.944 -2.893 1.00 78.00 72 ASP A N 1
ATOM 577 C CA . ASP A 1 72 ? 9.001 -3.641 -3.660 1.00 78.00 72 ASP A CA 1
ATOM 578 C C . ASP A 1 72 ? 8.770 -2.545 -4.720 1.00 78.00 72 ASP A C 1
ATOM 580 O O . ASP A 1 72 ? 9.550 -1.594 -4.818 1.00 78.00 72 ASP A O 1
ATOM 584 N N . ASP A 1 73 ? 7.662 -2.618 -5.464 1.00 79.50 73 ASP A N 1
ATOM 585 C CA . ASP A 1 73 ? 7.239 -1.586 -6.416 1.00 79.50 73 ASP A CA 1
ATOM 586 C C . ASP A 1 73 ? 6.955 -0.251 -5.715 1.00 79.50 73 ASP A C 1
ATOM 588 O O . ASP A 1 73 ? 7.258 0.821 -6.250 1.00 79.50 73 ASP A O 1
ATOM 592 N N . PHE A 1 74 ? 6.381 -0.301 -4.514 1.00 84.00 74 PHE A N 1
ATOM 593 C CA . PHE A 1 74 ? 6.066 0.895 -3.744 1.00 84.00 74 PHE A CA 1
ATOM 594 C C . PHE A 1 74 ? 7.324 1.633 -3.270 1.00 84.00 74 PHE A C 1
ATOM 596 O O . PHE A 1 74 ? 7.375 2.858 -3.368 1.00 84.00 74 PHE A O 1
ATOM 603 N N . ILE A 1 75 ? 8.360 0.913 -2.827 1.00 82.00 75 ILE A N 1
ATOM 604 C CA . ILE A 1 75 ? 9.639 1.514 -2.398 1.00 82.00 75 ILE A CA 1
ATOM 605 C C . ILE A 1 75 ? 10.274 2.309 -3.539 1.00 82.00 75 ILE A C 1
ATOM 607 O O . ILE A 1 75 ? 10.746 3.424 -3.344 1.00 82.00 75 ILE A O 1
ATOM 611 N N . ILE A 1 76 ? 10.259 1.776 -4.763 1.00 82.44 76 ILE A N 1
ATOM 612 C CA . ILE A 1 76 ? 10.822 2.498 -5.911 1.00 82.44 76 ILE A CA 1
ATOM 613 C C . ILE A 1 76 ? 10.048 3.806 -6.147 1.00 82.44 76 ILE A C 1
ATOM 615 O O . ILE A 1 76 ? 10.657 4.823 -6.472 1.00 82.44 76 ILE A O 1
ATOM 619 N N . LYS A 1 77 ? 8.726 3.830 -5.914 1.00 84.62 77 LYS A N 1
ATOM 620 C CA . LYS A 1 77 ? 7.899 5.048 -6.035 1.00 84.62 77 LYS A CA 1
ATOM 621 C C . LYS A 1 77 ? 8.244 6.134 -5.000 1.00 84.62 77 LYS A C 1
ATOM 623 O O . LYS A 1 77 ? 7.804 7.267 -5.192 1.00 84.62 77 LYS A O 1
ATOM 628 N N . THR A 1 78 ? 8.987 5.834 -3.928 1.00 84.75 78 THR A N 1
ATOM 629 C CA . THR A 1 78 ? 9.428 6.839 -2.935 1.00 84.75 78 THR A CA 1
ATOM 630 C C . THR A 1 78 ? 10.771 7.484 -3.278 1.00 84.75 78 THR A C 1
ATOM 632 O O . THR A 1 78 ? 11.227 8.364 -2.555 1.00 84.75 78 THR A O 1
ATOM 635 N N . LEU A 1 79 ? 11.427 7.050 -4.356 1.00 84.69 79 LEU A N 1
ATOM 636 C CA . LEU A 1 79 ? 12.644 7.677 -4.870 1.00 84.69 79 LEU A CA 1
ATOM 637 C C . LEU A 1 79 ? 12.336 8.942 -5.677 1.00 84.69 79 LEU A C 1
ATOM 639 O O . LEU A 1 79 ? 11.202 9.164 -6.110 1.00 84.69 79 LEU A O 1
ATOM 643 N N . SER A 1 80 ? 13.359 9.745 -5.972 1.00 86.75 80 SER A N 1
ATOM 644 C CA . SER A 1 80 ? 13.218 10.849 -6.925 1.00 86.75 80 SER A CA 1
ATOM 645 C C . SER A 1 80 ? 12.857 10.340 -8.331 1.00 86.75 80 SER A C 1
ATOM 647 O O . SER A 1 80 ? 13.117 9.193 -8.698 1.00 86.75 80 SER A O 1
ATOM 649 N N . LYS A 1 81 ? 12.279 11.207 -9.174 1.00 88.69 81 LYS A N 1
ATOM 650 C CA . LYS A 1 81 ? 11.917 10.846 -10.562 1.00 88.69 81 LYS A CA 1
ATOM 651 C C . LYS A 1 81 ? 13.120 10.384 -11.395 1.00 88.69 81 LYS A C 1
ATOM 653 O O . LYS A 1 81 ? 12.961 9.552 -12.286 1.00 88.69 81 LYS A O 1
ATOM 658 N N . GLU A 1 82 ? 14.300 10.937 -11.129 1.00 89.50 82 GLU A N 1
ATOM 659 C CA . GLU A 1 82 ? 15.539 10.553 -11.808 1.00 89.50 82 GLU A CA 1
ATOM 660 C C . GLU A 1 82 ? 15.937 9.120 -11.443 1.00 89.50 82 GLU A C 1
ATOM 662 O O . GLU A 1 82 ? 16.117 8.280 -12.323 1.00 89.50 82 GLU A O 1
ATOM 667 N N . GLU A 1 83 ? 15.966 8.807 -10.151 1.00 87.75 83 GLU A N 1
ATOM 668 C CA . GLU A 1 83 ? 16.284 7.471 -9.649 1.00 87.75 83 GLU A CA 1
ATOM 669 C C . GLU A 1 83 ? 15.249 6.433 -10.107 1.00 87.75 83 GLU A C 1
ATOM 671 O O . GLU A 1 83 ? 15.620 5.350 -10.562 1.00 87.75 83 GLU A O 1
ATOM 676 N N . GLN A 1 84 ? 13.956 6.778 -10.089 1.00 87.81 84 GLN A N 1
ATOM 677 C CA . GLN A 1 84 ? 12.892 5.934 -10.647 1.00 87.81 84 GLN A CA 1
ATOM 678 C C . GLN A 1 84 ? 13.154 5.586 -12.120 1.00 87.81 84 GLN A C 1
ATOM 680 O O . GLN A 1 84 ? 13.015 4.430 -12.531 1.00 87.81 84 GLN A O 1
ATOM 685 N N . ASN A 1 85 ? 13.575 6.568 -12.923 1.00 89.88 85 ASN A N 1
ATOM 686 C CA . ASN A 1 85 ? 13.940 6.337 -14.319 1.00 89.88 85 ASN A CA 1
ATOM 687 C C . ASN A 1 85 ? 15.193 5.464 -14.455 1.00 89.88 85 ASN A C 1
ATOM 689 O O . ASN A 1 85 ? 15.233 4.608 -15.342 1.00 89.88 85 ASN A O 1
ATOM 693 N N . CYS A 1 86 ? 16.187 5.623 -13.579 1.00 89.00 86 CYS A N 1
ATOM 694 C CA . CYS A 1 86 ? 17.363 4.754 -13.540 1.00 89.00 86 CYS A CA 1
ATOM 695 C C . CYS A 1 86 ? 16.975 3.293 -13.286 1.00 89.00 86 CYS A C 1
ATOM 697 O O . CYS A 1 86 ? 17.381 2.422 -14.056 1.00 89.00 86 CYS A O 1
ATOM 699 N N . PHE A 1 87 ? 16.130 3.022 -12.284 1.00 86.81 87 PHE A N 1
ATOM 700 C CA . PHE A 1 87 ? 15.624 1.671 -12.014 1.00 86.81 87 PHE A CA 1
ATOM 701 C C . PHE A 1 87 ? 14.842 1.105 -13.200 1.00 86.81 87 PHE A C 1
ATOM 703 O O . PHE A 1 87 ? 15.106 -0.018 -13.627 1.00 86.81 87 PHE A O 1
ATOM 710 N N . LYS A 1 88 ? 13.947 1.895 -13.804 1.00 87.12 88 LYS A N 1
ATOM 711 C CA . LYS A 1 88 ? 13.176 1.474 -14.983 1.00 87.12 88 LYS A CA 1
ATOM 712 C C . LYS A 1 88 ? 14.074 1.121 -16.174 1.00 87.12 88 LYS A C 1
ATOM 714 O O . LYS A 1 88 ? 13.871 0.104 -16.838 1.00 87.12 88 LYS A O 1
ATOM 719 N N . ASN A 1 89 ? 15.080 1.948 -16.452 1.00 89.50 89 ASN A N 1
ATOM 720 C CA . ASN A 1 89 ? 16.031 1.700 -17.535 1.00 89.50 89 ASN A CA 1
ATOM 721 C C . ASN A 1 89 ? 16.899 0.474 -17.244 1.00 89.50 89 ASN A C 1
ATOM 723 O O . ASN A 1 89 ? 17.123 -0.342 -18.134 1.00 89.50 89 ASN A O 1
ATOM 727 N N . PHE A 1 90 ? 17.338 0.307 -15.999 1.00 86.88 90 PHE A N 1
ATOM 728 C CA . PHE A 1 90 ? 18.093 -0.857 -15.557 1.00 86.88 90 PHE A CA 1
ATOM 729 C C . PHE A 1 90 ? 17.292 -2.162 -15.710 1.00 86.88 90 PHE A C 1
ATOM 731 O O . PHE A 1 90 ? 17.785 -3.119 -16.317 1.00 86.88 90 PHE A O 1
ATOM 738 N N . GLU A 1 91 ? 16.040 -2.183 -15.236 1.00 85.12 91 GLU A N 1
ATOM 739 C CA . GLU A 1 91 ? 15.121 -3.319 -15.384 1.0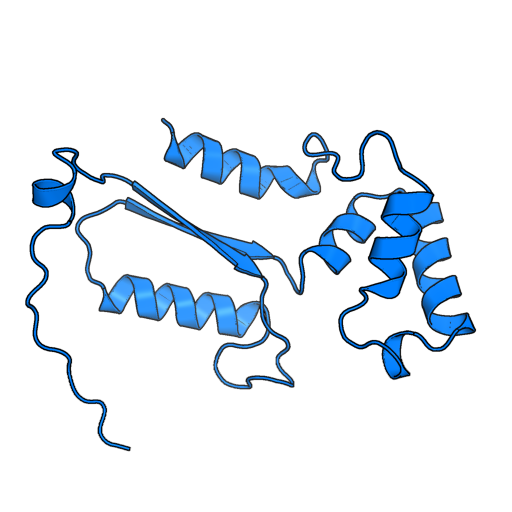0 85.12 91 GLU A CA 1
ATOM 740 C C . GLU A 1 91 ? 14.944 -3.698 -16.858 1.00 85.12 91 GLU A C 1
ATOM 742 O O . GLU A 1 91 ? 15.047 -4.877 -17.215 1.00 85.12 91 GLU A O 1
ATOM 747 N N . LYS A 1 92 ? 14.766 -2.698 -17.728 1.00 87.25 92 LYS A N 1
ATOM 748 C CA . LYS A 1 92 ? 14.642 -2.888 -19.177 1.00 87.25 92 LYS A CA 1
ATOM 749 C C . LYS A 1 92 ? 15.926 -3.435 -19.805 1.00 87.25 92 LYS A C 1
ATOM 751 O O . LYS A 1 92 ? 15.864 -4.400 -20.568 1.00 87.25 92 LYS A O 1
ATOM 756 N N . CYS A 1 93 ? 17.084 -2.856 -19.484 1.00 86.69 93 CYS A N 1
ATOM 757 C CA . CYS A 1 93 ? 18.382 -3.262 -20.031 1.00 86.69 93 CYS A CA 1
ATOM 758 C C . CYS A 1 93 ? 18.713 -4.719 -19.700 1.00 86.69 93 CYS A C 1
ATOM 760 O O . CYS A 1 93 ? 19.154 -5.473 -20.568 1.00 86.69 93 CYS A O 1
ATOM 762 N N . LEU A 1 94 ? 18.459 -5.141 -18.461 1.00 84.19 94 LEU A N 1
ATOM 763 C CA . LEU A 1 94 ? 18.730 -6.510 -18.022 1.00 84.19 94 LEU A CA 1
ATOM 764 C C . LEU A 1 94 ? 17.572 -7.484 -18.276 1.00 84.19 94 LEU A C 1
ATOM 766 O O . LEU A 1 94 ? 17.713 -8.686 -18.013 1.00 84.19 94 LEU A O 1
ATOM 770 N N . LYS A 1 95 ? 16.453 -6.987 -18.821 1.00 83.69 95 LYS A N 1
ATOM 771 C CA . LYS A 1 95 ? 15.206 -7.733 -19.039 1.00 83.69 95 LYS A CA 1
ATOM 772 C C . LYS A 1 95 ? 14.719 -8.403 -17.747 1.00 83.69 95 LYS A C 1
ATOM 774 O O . LYS A 1 95 ? 14.331 -9.573 -17.753 1.00 83.69 95 LYS A O 1
ATOM 779 N N . ILE A 1 96 ? 14.780 -7.671 -16.631 1.00 78.25 96 ILE A N 1
ATOM 780 C CA . ILE A 1 96 ? 14.408 -8.171 -15.297 1.00 78.25 96 ILE A CA 1
ATOM 781 C C . ILE A 1 96 ? 12.947 -8.595 -15.270 1.00 78.25 96 ILE A C 1
ATOM 783 O O . ILE A 1 96 ? 12.658 -9.662 -14.747 1.00 78.25 96 ILE A O 1
ATOM 787 N N . GLU A 1 97 ? 12.056 -7.847 -15.918 1.00 69.38 97 GLU A N 1
ATOM 788 C CA . GLU A 1 97 ? 10.621 -8.164 -15.997 1.00 69.38 97 GLU A CA 1
ATOM 789 C C . GLU A 1 97 ? 10.347 -9.584 -16.534 1.00 69.38 97 GLU A C 1
ATOM 791 O O . GLU A 1 97 ? 9.388 -10.236 -16.128 1.00 69.38 97 GLU A O 1
ATOM 796 N N . VAL A 1 98 ? 11.224 -10.101 -17.405 1.00 71.50 98 VAL A N 1
ATOM 797 C CA . VAL A 1 98 ? 11.122 -11.457 -17.970 1.00 71.50 98 VAL A CA 1
ATOM 798 C C . VAL A 1 98 ? 11.749 -12.507 -17.047 1.00 71.50 98 VAL A C 1
ATOM 800 O O . VAL A 1 98 ? 11.280 -13.640 -16.982 1.00 71.50 98 VAL A O 1
ATOM 803 N N . LYS A 1 99 ? 12.824 -12.148 -16.338 1.00 69.62 99 LYS A N 1
ATOM 804 C CA . LYS A 1 99 ? 13.637 -13.072 -15.525 1.00 69.62 99 LYS A CA 1
ATOM 805 C C . LYS A 1 99 ? 13.213 -13.141 -14.056 1.00 69.62 99 LYS A C 1
ATOM 807 O O . LYS A 1 99 ? 13.575 -14.085 -13.360 1.00 69.62 99 LYS A O 1
ATOM 812 N N . ASN A 1 100 ? 12.509 -12.129 -13.561 1.00 67.12 100 ASN A N 1
ATOM 813 C CA . ASN A 1 100 ? 12.197 -11.932 -12.153 1.00 67.12 100 ASN A CA 1
ATOM 814 C C . ASN A 1 100 ? 10.918 -11.086 -12.024 1.00 67.12 100 ASN A C 1
ATOM 816 O O . ASN A 1 100 ? 10.964 -9.875 -11.820 1.00 67.12 100 ASN A O 1
ATOM 820 N N . LYS A 1 101 ? 9.759 -11.740 -12.160 1.00 64.50 101 LYS A N 1
ATOM 821 C CA . LYS A 1 101 ? 8.446 -11.070 -12.131 1.00 64.50 101 LYS A CA 1
ATOM 822 C C . LYS A 1 101 ? 8.158 -10.330 -10.819 1.00 64.50 101 LYS A C 1
ATOM 824 O O . LYS A 1 101 ? 7.417 -9.360 -10.827 1.00 64.50 101 LYS A O 1
ATOM 829 N N . ASN A 1 102 ? 8.753 -10.770 -9.710 1.00 67.19 102 ASN A N 1
ATOM 830 C CA . ASN A 1 102 ? 8.536 -10.189 -8.384 1.00 67.19 102 ASN A CA 1
ATOM 831 C C . ASN A 1 102 ? 9.499 -9.043 -8.034 1.00 67.19 102 ASN A C 1
ATOM 833 O O . ASN A 1 102 ? 9.493 -8.604 -6.892 1.00 67.19 102 ASN A O 1
ATOM 837 N N . LYS A 1 103 ? 10.326 -8.569 -8.979 1.00 72.19 103 LYS A N 1
ATOM 838 C CA . LYS A 1 103 ? 11.254 -7.433 -8.810 1.00 72.19 103 LYS A CA 1
ATOM 839 C C . LYS A 1 103 ? 12.225 -7.517 -7.626 1.00 72.19 103 LYS A C 1
ATOM 841 O O . LYS A 1 103 ? 12.878 -6.530 -7.288 1.00 72.19 103 LYS A O 1
ATOM 846 N N . LYS A 1 104 ? 12.457 -8.711 -7.071 1.00 75.56 104 LYS A N 1
ATOM 847 C CA . LYS A 1 104 ? 13.410 -8.930 -5.967 1.00 75.56 104 LYS A CA 1
ATOM 848 C C . LYS A 1 104 ? 14.813 -8.416 -6.289 1.00 75.56 104 LYS A C 1
ATOM 850 O O . LYS A 1 104 ? 15.513 -7.937 -5.402 1.00 75.56 104 LYS A O 1
ATOM 855 N N . ILE A 1 105 ? 15.230 -8.502 -7.555 1.00 78.12 105 ILE A N 1
ATOM 856 C CA . ILE A 1 105 ? 16.536 -7.993 -8.002 1.00 78.12 105 ILE A CA 1
ATOM 857 C C . ILE A 1 105 ? 16.618 -6.472 -7.819 1.00 78.12 105 ILE A C 1
ATOM 859 O O . ILE A 1 105 ? 17.624 -5.980 -7.307 1.00 78.12 105 ILE A O 1
ATOM 863 N N . SER A 1 106 ? 15.564 -5.742 -8.185 1.00 77.75 106 SER A N 1
ATOM 864 C CA . SER A 1 106 ? 15.491 -4.286 -8.035 1.00 77.75 106 SER A CA 1
ATOM 865 C C . SER A 1 106 ? 15.565 -3.890 -6.563 1.00 77.75 106 SER A C 1
ATOM 867 O O . SER A 1 106 ? 16.379 -3.043 -6.203 1.00 77.75 106 SER A O 1
ATOM 869 N N . THR A 1 107 ? 14.846 -4.592 -5.686 1.00 78.12 107 THR A N 1
ATOM 870 C CA . THR A 1 107 ? 14.932 -4.379 -4.232 1.00 78.12 107 THR A CA 1
ATOM 871 C C . THR A 1 107 ? 16.312 -4.690 -3.668 1.00 78.12 107 THR A C 1
ATOM 873 O O . THR A 1 107 ? 16.810 -3.963 -2.811 1.00 78.12 107 THR A O 1
ATOM 876 N N . CYS A 1 108 ? 16.968 -5.759 -4.126 1.00 80.50 108 CYS A N 1
ATOM 877 C CA . CYS A 1 108 ? 18.331 -6.074 -3.698 1.00 80.50 108 CYS A CA 1
ATOM 878 C C . CYS A 1 108 ? 19.311 -4.954 -4.059 1.00 80.50 108 CYS A C 1
ATOM 880 O O . CYS A 1 108 ? 20.173 -4.611 -3.252 1.00 80.50 108 CYS A O 1
ATOM 882 N N . ILE A 1 109 ? 19.186 -4.386 -5.258 1.00 82.50 109 ILE A N 1
ATOM 883 C CA . ILE A 1 109 ? 20.028 -3.273 -5.707 1.00 82.50 109 ILE A CA 1
ATOM 884 C C . ILE A 1 109 ? 19.718 -2.027 -4.899 1.00 82.50 109 ILE A C 1
ATOM 886 O O . ILE A 1 109 ? 20.636 -1.412 -4.367 1.00 82.50 109 ILE A O 1
ATOM 890 N N . TYR A 1 110 ? 18.438 -1.713 -4.734 1.00 80.81 110 TYR A N 1
ATOM 891 C CA . TYR A 1 110 ? 17.986 -0.621 -3.893 1.00 80.81 110 TYR A CA 1
ATOM 892 C C . TYR A 1 110 ? 18.590 -0.712 -2.482 1.00 80.81 110 TYR A C 1
ATOM 894 O O . TYR A 1 110 ? 19.290 0.198 -2.054 1.00 80.81 110 TYR A O 1
ATOM 902 N N . LYS A 1 111 ? 18.459 -1.852 -1.793 1.00 82.06 111 LYS A N 1
ATOM 903 C CA . LYS A 1 111 ? 19.029 -2.050 -0.445 1.00 82.06 111 LYS A CA 1
ATOM 904 C C . LYS A 1 111 ? 20.549 -1.875 -0.398 1.00 82.06 111 LYS A C 1
ATOM 906 O O . LYS A 1 111 ? 21.081 -1.462 0.627 1.00 82.06 111 LYS A O 1
ATOM 911 N N . LYS A 1 112 ? 21.256 -2.197 -1.487 1.00 84.12 112 LYS A N 1
ATOM 912 C CA . LYS A 1 112 ? 22.707 -1.987 -1.592 1.00 84.12 112 LYS A CA 1
ATOM 913 C C . LYS A 1 112 ? 23.081 -0.525 -1.832 1.00 84.12 112 LYS A C 1
ATOM 915 O O . LYS A 1 112 ? 24.108 -0.092 -1.321 1.00 84.12 112 LYS A O 1
ATOM 920 N N . LEU A 1 113 ? 22.287 0.206 -2.612 1.00 82.19 113 LEU A N 1
ATOM 921 C CA . LEU A 1 113 ? 22.526 1.616 -2.928 1.00 82.19 113 LEU A CA 1
ATOM 922 C C . LEU A 1 113 ? 22.106 2.550 -1.783 1.00 82.19 113 LEU A C 1
ATOM 924 O O . LEU A 1 113 ? 22.752 3.572 -1.575 1.00 82.19 113 LEU A O 1
ATOM 928 N N . TYR A 1 114 ? 21.088 2.168 -1.005 1.00 79.31 114 TYR A N 1
ATOM 929 C CA . TYR A 1 114 ? 20.528 2.954 0.102 1.00 79.31 114 TYR A CA 1
ATOM 930 C C . TYR A 1 114 ? 20.622 2.196 1.444 1.00 79.31 114 TYR A C 1
ATOM 932 O O . TYR A 1 114 ? 19.601 1.825 2.027 1.00 79.31 114 TYR A O 1
ATOM 940 N N . PRO A 1 115 ? 21.836 1.936 1.968 1.00 73.00 115 PRO A N 1
ATOM 941 C CA . PRO A 1 115 ? 22.035 1.050 3.119 1.00 73.00 115 PRO A CA 1
ATOM 942 C C . PRO A 1 115 ? 21.529 1.612 4.456 1.00 73.00 115 PRO A C 1
ATOM 944 O O . PRO A 1 115 ? 21.290 0.840 5.379 1.00 73.00 115 PRO A O 1
ATOM 947 N N . GLN A 1 116 ? 21.389 2.935 4.584 1.00 69.12 116 GLN A N 1
ATOM 948 C CA . GLN A 1 116 ? 21.067 3.590 5.861 1.00 69.12 116 GLN A CA 1
ATOM 949 C C . GLN A 1 116 ? 19.563 3.784 6.087 1.00 69.12 116 GLN A C 1
ATOM 951 O O . GLN A 1 116 ? 19.109 3.792 7.226 1.00 69.12 116 GLN A O 1
ATOM 956 N N . THR A 1 117 ? 18.775 3.903 5.020 1.00 63.78 117 THR A N 1
ATOM 957 C CA . THR A 1 117 ? 17.325 4.136 5.102 1.00 63.78 117 THR A CA 1
ATOM 958 C C . THR A 1 117 ? 16.633 3.471 3.919 1.00 63.78 117 THR A C 1
ATOM 960 O O . THR A 1 117 ? 16.194 4.158 2.998 1.00 63.78 117 THR A O 1
ATOM 963 N N . PRO A 1 118 ? 16.525 2.130 3.904 1.00 62.72 118 PRO A N 1
ATOM 964 C CA . PRO A 1 118 ? 15.873 1.448 2.796 1.00 62.72 118 PRO A CA 1
ATOM 965 C C . PRO A 1 118 ? 14.360 1.732 2.724 1.00 62.72 118 PRO A C 1
ATOM 967 O O . PRO A 1 118 ? 13.691 1.325 1.783 1.00 62.72 118 PRO A O 1
ATOM 970 N N . TYR A 1 119 ? 13.793 2.400 3.728 1.00 69.88 119 TYR A N 1
ATOM 971 C CA . TYR A 1 119 ? 12.387 2.773 3.753 1.00 69.88 119 TYR A CA 1
ATOM 972 C C . TYR A 1 119 ? 12.265 4.125 4.444 1.00 69.88 119 TYR A C 1
ATOM 974 O O . TYR A 1 119 ? 12.477 4.227 5.652 1.00 69.88 119 TYR A O 1
ATOM 982 N N . ASP A 1 120 ? 11.948 5.166 3.680 1.00 73.94 120 ASP A N 1
ATOM 983 C CA . ASP A 1 120 ? 11.649 6.480 4.238 1.00 73.94 120 ASP A CA 1
ATOM 984 C C . ASP A 1 120 ? 10.143 6.606 4.491 1.00 73.94 120 ASP A C 1
ATOM 986 O O . ASP A 1 120 ? 9.370 7.009 3.620 1.00 73.94 120 ASP A O 1
ATOM 990 N N . PHE A 1 121 ? 9.718 6.257 5.706 1.00 83.00 121 PHE A N 1
ATOM 991 C CA . PHE A 1 121 ? 8.315 6.365 6.114 1.00 83.00 121 PHE A CA 1
ATOM 992 C C . PHE A 1 121 ? 7.826 7.822 6.230 1.00 83.00 121 PHE A C 1
ATOM 994 O O . PHE A 1 121 ? 6.622 8.076 6.327 1.00 83.00 121 PHE A O 1
ATOM 1001 N N . SER A 1 122 ? 8.736 8.803 6.191 1.00 85.00 122 SER A N 1
ATOM 1002 C CA . SER A 1 122 ? 8.357 10.215 6.162 1.00 85.00 122 SER A CA 1
ATOM 1003 C C . SER A 1 122 ? 7.783 10.634 4.804 1.00 85.00 122 SER A C 1
ATOM 1005 O O . SER A 1 122 ? 6.983 11.570 4.761 1.00 85.00 122 SER A O 1
ATOM 1007 N N . HIS A 1 123 ? 8.088 9.898 3.726 1.00 87.50 123 HIS A N 1
ATOM 1008 C CA . HIS A 1 123 ? 7.669 10.233 2.367 1.00 87.50 123 HIS A CA 1
ATOM 1009 C C . HIS A 1 123 ? 6.129 10.362 2.237 1.00 87.50 123 HIS A C 1
ATOM 1011 O O . HIS A 1 123 ? 5.400 9.514 2.766 1.00 87.50 123 HIS A O 1
ATOM 1017 N N . PRO A 1 124 ? 5.605 11.354 1.481 1.00 90.69 124 PRO A N 1
ATOM 1018 C CA . PRO A 1 124 ? 4.160 11.596 1.349 1.00 90.69 124 PRO A CA 1
ATOM 1019 C C . PRO A 1 124 ? 3.341 10.414 0.815 1.00 90.69 124 PRO A C 1
ATOM 1021 O O . PRO A 1 124 ? 2.169 10.258 1.138 1.00 90.69 124 PRO A O 1
ATOM 1024 N N . ASN A 1 125 ? 3.948 9.517 0.031 1.00 88.62 125 ASN A N 1
ATOM 1025 C CA . ASN A 1 125 ? 3.261 8.299 -0.434 1.00 88.62 125 ASN A CA 1
ATOM 1026 C C . ASN A 1 125 ? 2.750 7.417 0.724 1.00 88.62 125 ASN A C 1
ATOM 1028 O O . ASN A 1 125 ? 1.814 6.646 0.525 1.00 88.62 125 ASN A O 1
ATOM 1032 N N . PHE A 1 126 ? 3.338 7.522 1.921 1.00 90.12 126 PHE A N 1
ATOM 1033 C CA . PHE A 1 126 ? 2.877 6.813 3.114 1.00 90.12 126 PHE A CA 1
ATOM 1034 C C . PHE A 1 126 ? 1.773 7.555 3.880 1.00 90.12 126 PHE A C 1
ATOM 1036 O O . PHE A 1 126 ? 1.301 7.029 4.882 1.00 90.12 126 PHE A O 1
ATOM 1043 N N . ASP A 1 127 ? 1.346 8.751 3.462 1.00 93.81 127 ASP A N 1
ATOM 1044 C CA . ASP A 1 127 ? 0.396 9.581 4.219 1.00 93.81 127 ASP A CA 1
ATOM 1045 C C . ASP A 1 127 ? -0.920 8.860 4.502 1.00 93.81 127 ASP A C 1
ATOM 1047 O O . ASP A 1 127 ? -1.381 8.854 5.642 1.00 93.81 127 ASP A O 1
ATOM 1051 N N . THR A 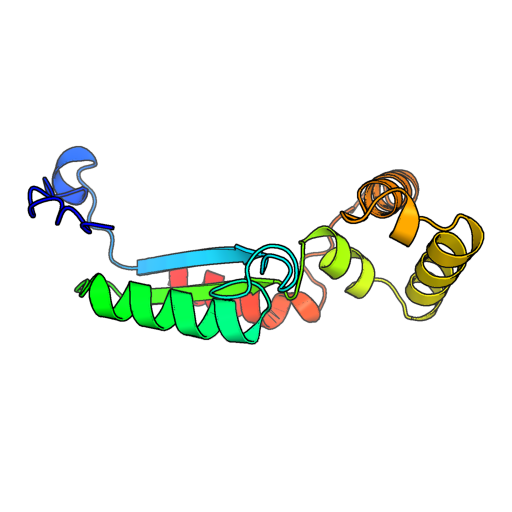1 128 ? -1.476 8.160 3.513 1.00 93.62 128 THR A N 1
ATOM 1052 C CA . THR A 1 128 ? -2.692 7.361 3.712 1.00 93.62 128 THR A CA 1
ATOM 1053 C C . THR A 1 128 ? -2.482 6.246 4.740 1.00 93.62 128 THR A C 1
ATOM 1055 O O . THR A 1 128 ? -3.324 6.054 5.612 1.00 93.62 128 THR A O 1
ATOM 1058 N N . LEU A 1 129 ? -1.353 5.530 4.692 1.00 93.62 129 LEU A N 1
ATOM 1059 C CA . LEU A 1 129 ? -1.051 4.480 5.671 1.00 93.62 129 LEU A CA 1
ATOM 1060 C C . LEU A 1 129 ? -0.814 5.073 7.069 1.00 93.62 129 LEU A C 1
ATOM 1062 O O . LEU A 1 129 ? -1.312 4.534 8.054 1.00 93.62 129 LEU A O 1
ATOM 1066 N N . LYS A 1 130 ? -0.119 6.214 7.164 1.00 94.75 130 LYS A N 1
ATOM 1067 C CA . LYS A 1 130 ? 0.099 6.955 8.417 1.00 94.75 130 LYS A CA 1
ATOM 1068 C C . LYS A 1 130 ? -1.224 7.377 9.055 1.00 94.75 130 LYS A C 1
ATOM 1070 O O . LYS A 1 130 ? -1.397 7.199 10.258 1.00 94.75 130 LYS A O 1
ATOM 1075 N N . GLN A 1 131 ? -2.168 7.886 8.263 1.00 96.31 131 GLN A N 1
ATOM 1076 C CA . GLN A 1 131 ? -3.505 8.259 8.734 1.00 96.31 131 GLN A CA 1
ATOM 1077 C C . GLN A 1 131 ? -4.272 7.053 9.287 1.00 96.31 131 GLN A C 1
ATOM 1079 O O . GLN A 1 131 ? -4.797 7.125 10.395 1.00 96.31 131 GLN A O 1
ATOM 1084 N N . LYS A 1 132 ? -4.270 5.922 8.571 1.00 96.25 132 LYS A N 1
ATOM 1085 C CA . LYS A 1 132 ? -4.932 4.685 9.019 1.00 96.25 132 LYS A CA 1
ATOM 1086 C C . LYS A 1 132 ? -4.310 4.110 10.290 1.00 96.25 132 LYS A C 1
ATOM 1088 O O . LYS A 1 132 ? -5.025 3.723 11.206 1.00 96.25 132 LYS A O 1
ATOM 1093 N N . LEU A 1 133 ? -2.980 4.112 10.388 1.00 95.62 133 LEU A N 1
ATOM 1094 C CA . LEU A 1 133 ? -2.273 3.708 11.607 1.00 95.62 133 LEU A CA 1
ATOM 1095 C C . LEU A 1 133 ? -2.576 4.647 12.777 1.00 95.62 133 LEU A C 1
ATOM 1097 O O . LEU A 1 133 ? -2.740 4.190 13.902 1.00 95.62 133 LEU A O 1
ATOM 1101 N N . THR A 1 134 ? -2.687 5.950 12.519 1.00 95.38 134 THR A N 1
ATOM 1102 C CA . THR A 1 134 ? -3.072 6.924 13.547 1.00 95.38 134 THR A CA 1
ATOM 1103 C C . THR A 1 134 ? -4.477 6.622 14.062 1.00 95.38 134 THR A C 1
ATOM 1105 O O . THR A 1 134 ? -4.664 6.526 15.268 1.00 95.38 134 THR A O 1
ATOM 1108 N N . HIS A 1 135 ? -5.437 6.377 13.165 1.00 94.81 135 HIS A N 1
ATOM 1109 C CA . HIS A 1 135 ? -6.800 5.981 13.532 1.00 94.81 135 HIS A CA 1
ATOM 1110 C C . HIS A 1 135 ? -6.846 4.661 14.315 1.00 94.81 135 HIS A C 1
ATOM 1112 O O . HIS A 1 135 ? -7.615 4.543 15.264 1.00 94.81 135 HIS A O 1
ATOM 1118 N N . LEU A 1 136 ? -5.998 3.688 13.965 1.00 94.44 136 LEU A N 1
ATOM 1119 C CA . LEU A 1 136 ? -5.914 2.390 14.643 1.00 94.44 136 LEU A CA 1
ATOM 1120 C C . LEU A 1 136 ? -5.517 2.507 16.125 1.00 94.44 136 LEU A C 1
ATOM 1122 O O . LEU A 1 136 ? -6.009 1.734 16.943 1.00 94.44 136 LEU A O 1
ATOM 1126 N N . PHE A 1 137 ? -4.616 3.438 16.460 1.00 92.25 137 PHE A N 1
ATOM 1127 C CA . PHE A 1 137 ? -4.047 3.584 17.809 1.00 92.25 137 PHE A CA 1
ATOM 1128 C C . PHE A 1 137 ? -4.631 4.741 18.633 1.00 92.25 137 PHE A C 1
ATOM 1130 O O . PHE A 1 137 ? -4.267 4.883 19.802 1.00 92.25 137 PHE A O 1
ATOM 1137 N N . GLN A 1 138 ? -5.498 5.563 18.038 1.00 85.94 138 GLN A N 1
ATOM 1138 C CA . GLN A 1 138 ? -6.329 6.540 18.752 1.00 85.94 138 GLN A CA 1
ATOM 1139 C C . GLN A 1 138 ? -7.475 5.854 19.490 1.00 85.94 138 GLN A C 1
ATOM 1141 O O . GLN A 1 138 ? -7.786 6.296 20.614 1.00 85.94 138 GLN A O 1
#

Radius of gyration: 19.14 Å; chains: 1; bounding box: 43×39×48 Å

Sequence (138 aa):
MKIETYGRQGNNLSQEVGKSVNKVLFVFDADFFIDDKTCGGLENSKECIARLITDLDWDIDVDYYIFDKNLDDFIIKTLSKEEQNCFKNFEKCLKIEVKNKNKKISTCIYKKLYPQTPYDFSHPNFDTLKQKLTHLFQ

Secondary structure (DSSP, 8-state):
------------HHHHHTS---EEEEEEEPPPTTT-TTT-SHHHHHHHHHHHHHHHT-SSEEEEEEESS-HHHHHHTTS-HHHHHHHHHHHHHHTHHHH-TT-HHHHHHHHHH--S-S--TTSGGGHHHHHHHHHHH-

pLDDT: mean 79.25, std 16.41, range [23.81, 96.31]

Organism: NCBI:txid652676

Foldseek 3Di:
DDPPPPDPPPPPPCVVVVHDAAEEEAEEEAADCVVPVQQHFDVNVVVVVVVVVVVVPDNHHYYYDYHRHDPLVVLLVLDDPVSVVVLVVVCVVVVCCVVPVNCVVSLVVLCVVCVPPSDDCVGCSCVVVVVVVVVSVD